Protein AF-A0A1V9YB48-F1 (afdb_monomer)

Secondary structure (DSSP, 8-state):
-HHHHHHHHHHHHHHHHHHHHHHHHHHHHHHHHHHHHHHHHHHHIIIIIHHHHHHHHHSPPSSHHHHHHHHHHHHHHHHHHHHHHHHHHHHHHHHHHHHHHHHHHHHHT-

Organism: Achlya hypogyna (NCBI:txid1202772)

Mean predicted aligned error: 7.94 Å

Structure (mmCIF, N/CA/C/O backbone):
data_AF-A0A1V9YB48-F1
#
_entry.id   AF-A0A1V9YB48-F1
#
loop_
_atom_site.group_PDB
_atom_site.id
_atom_site.type_symbol
_atom_site.label_atom_id
_atom_site.label_alt_id
_atom_site.label_comp_id
_atom_site.label_asym_id
_atom_site.label_entity_id
_atom_site.label_seq_id
_atom_site.pdbx_PDB_ins_code
_atom_site.Cartn_x
_atom_site.Cartn_y
_atom_site.Cartn_z
_atom_site.occupancy
_atom_site.B_iso_or_equiv
_atom_site.auth_seq_id
_atom_site.auth_comp_id
_atom_site.auth_asym_id
_atom_site.auth_atom_id
_atom_site.pdbx_PDB_model_num
ATOM 1 N N . MET A 1 1 ? -30.622 -13.446 46.956 1.00 51.25 1 MET A N 1
ATOM 2 C CA . MET A 1 1 ? -30.632 -13.777 45.509 1.00 51.25 1 MET A CA 1
ATOM 3 C C . MET A 1 1 ? -30.145 -12.628 44.623 1.00 51.25 1 MET A C 1
ATOM 5 O O . MET A 1 1 ? -29.277 -12.875 43.801 1.00 51.25 1 MET A O 1
ATOM 9 N N . TRP A 1 2 ? -30.598 -11.384 44.819 1.00 53.09 2 TRP A N 1
ATOM 10 C CA . TRP A 1 2 ? -30.217 -10.220 43.992 1.00 53.09 2 TRP A CA 1
ATOM 11 C C . TRP A 1 2 ? -28.719 -9.845 44.003 1.00 53.09 2 TRP A C 1
ATOM 13 O O . TRP A 1 2 ? -28.179 -9.470 42.969 1.00 53.09 2 TRP A O 1
ATOM 23 N N . HIS A 1 3 ? -28.019 -10.032 45.128 1.00 55.16 3 HIS A N 1
ATOM 24 C CA . HIS A 1 3 ? -26.576 -9.753 45.250 1.00 55.16 3 HIS A CA 1
ATOM 25 C C . HIS A 1 3 ? -25.710 -10.603 44.294 1.00 55.16 3 HIS A C 1
ATOM 27 O O . HIS A 1 3 ? -24.776 -10.095 43.679 1.00 55.16 3 HIS A O 1
ATOM 33 N N . ASN A 1 4 ? -26.083 -11.874 44.087 1.00 68.69 4 ASN A N 1
ATOM 34 C CA . ASN A 1 4 ? -25.409 -12.770 43.137 1.00 68.69 4 ASN A CA 1
ATOM 35 C C . ASN A 1 4 ? -25.681 -12.391 41.675 1.00 68.69 4 ASN A C 1
ATOM 37 O O . ASN A 1 4 ? -24.845 -12.643 40.813 1.00 68.69 4 ASN A O 1
ATOM 41 N N . VAL A 1 5 ? -26.841 -11.799 41.375 1.00 66.50 5 VAL A N 1
ATOM 42 C CA . VAL A 1 5 ? -27.174 -11.347 40.014 1.00 66.50 5 VAL A CA 1
ATOM 43 C C . VAL A 1 5 ? -26.373 -10.092 39.663 1.00 66.50 5 VAL A C 1
ATOM 45 O O . VAL A 1 5 ? -25.789 -10.033 38.586 1.00 66.50 5 VAL A O 1
ATOM 48 N N . ALA A 1 6 ? -26.257 -9.140 40.594 1.00 65.06 6 ALA A N 1
ATOM 49 C CA . ALA A 1 6 ? -25.463 -7.924 40.408 1.00 65.06 6 ALA A CA 1
ATOM 50 C C . ALA A 1 6 ? -23.962 -8.217 40.230 1.00 65.06 6 ALA A C 1
ATOM 52 O O . ALA A 1 6 ? -23.338 -7.679 39.319 1.00 65.06 6 ALA A O 1
ATOM 53 N N . GLN A 1 7 ? -23.387 -9.124 41.031 1.00 68.44 7 GLN A N 1
ATOM 54 C CA . GLN A 1 7 ? -21.986 -9.540 40.868 1.00 68.44 7 GLN A CA 1
ATOM 55 C C . GLN A 1 7 ? -21.733 -10.252 39.533 1.00 68.44 7 GLN A C 1
ATOM 57 O O . GLN A 1 7 ? -20.713 -10.009 38.892 1.00 68.44 7 GLN A O 1
ATOM 62 N N . ARG A 1 8 ? -22.667 -11.097 39.078 1.00 65.75 8 ARG A N 1
ATOM 63 C CA . ARG A 1 8 ? -22.564 -11.768 37.771 1.00 65.75 8 ARG A CA 1
ATOM 64 C C . ARG A 1 8 ? -22.685 -10.787 36.607 1.00 65.75 8 ARG A C 1
ATOM 66 O O . ARG A 1 8 ? -21.937 -10.916 35.645 1.00 65.75 8 ARG A O 1
ATOM 73 N N . ALA A 1 9 ? -23.573 -9.799 36.709 1.00 67.44 9 ALA A N 1
ATOM 74 C CA . ALA A 1 9 ? -23.694 -8.735 35.717 1.00 67.44 9 ALA A CA 1
ATOM 75 C C . ALA A 1 9 ? -22.420 -7.876 35.654 1.00 67.44 9 ALA A C 1
ATOM 77 O O . ALA A 1 9 ? -21.893 -7.649 34.571 1.00 67.44 9 ALA A O 1
ATOM 78 N N . ALA A 1 10 ? -21.868 -7.480 36.805 1.00 64.88 10 ALA A N 1
ATOM 79 C CA . ALA A 1 10 ? -20.616 -6.727 36.871 1.00 64.88 10 ALA A CA 1
ATOM 80 C C . ALA A 1 10 ? -19.432 -7.513 36.282 1.00 64.88 10 ALA A C 1
ATOM 82 O O . ALA A 1 10 ? -18.655 -6.966 35.504 1.00 64.88 10 ALA A O 1
ATOM 83 N N . ALA A 1 11 ? -19.322 -8.809 36.593 1.00 67.44 11 ALA A N 1
ATOM 84 C CA . 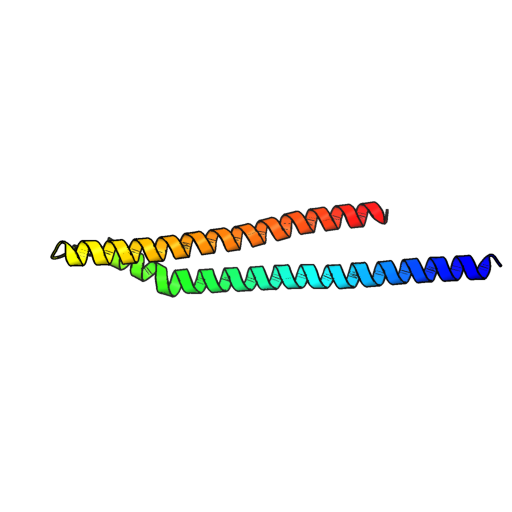ALA A 1 11 ? -18.291 -9.674 36.025 1.00 67.44 11 ALA A CA 1
ATOM 85 C C . ALA A 1 11 ? -18.437 -9.833 34.501 1.00 67.44 11 ALA A C 1
ATOM 87 O O . ALA A 1 11 ? -17.438 -9.784 33.787 1.00 67.44 11 ALA A O 1
ATOM 88 N N . ALA A 1 12 ? -19.666 -9.973 33.991 1.00 66.12 12 ALA A N 1
ATOM 89 C CA . ALA A 1 12 ? -19.928 -10.036 32.554 1.00 66.12 12 ALA A CA 1
ATOM 90 C C . ALA A 1 12 ? -19.541 -8.728 31.843 1.00 66.12 12 ALA A C 1
ATOM 92 O O . ALA A 1 12 ? -18.901 -8.771 30.796 1.00 66.12 12 ALA A O 1
ATOM 93 N N . VAL A 1 13 ? -19.857 -7.570 32.432 1.00 69.69 13 VAL A N 1
ATOM 94 C CA . VAL A 1 13 ? -19.450 -6.256 31.905 1.00 69.69 13 VAL A CA 1
ATOM 95 C C . VAL A 1 13 ? -17.931 -6.090 31.927 1.00 69.69 13 VAL A C 1
ATOM 97 O O . VAL A 1 13 ? -17.357 -5.644 30.936 1.00 69.69 13 VAL A O 1
ATOM 100 N N . ALA A 1 14 ? -17.262 -6.509 33.003 1.00 65.31 14 ALA A N 1
ATOM 101 C CA . ALA A 1 14 ? -15.804 -6.474 33.093 1.00 65.31 14 ALA A CA 1
ATOM 102 C C . ALA A 1 14 ? -15.134 -7.368 32.031 1.00 65.31 14 ALA A C 1
ATOM 104 O O . ALA A 1 14 ? -14.173 -6.948 31.388 1.00 65.31 14 ALA A O 1
ATOM 105 N N . LEU A 1 15 ? -15.671 -8.571 31.799 1.00 62.72 15 LEU A N 1
ATOM 106 C CA . LEU A 1 15 ? -15.217 -9.475 30.737 1.00 62.72 15 LEU A CA 1
ATOM 107 C C . LEU A 1 15 ? -15.419 -8.865 29.347 1.00 62.72 15 LEU A C 1
ATOM 109 O O . LEU A 1 15 ? -14.492 -8.883 28.539 1.00 62.72 15 LEU A O 1
ATOM 113 N N . MET A 1 16 ? -16.584 -8.266 29.083 1.00 67.75 16 MET A N 1
ATOM 114 C CA . MET A 1 16 ? -16.831 -7.551 27.827 1.00 67.75 16 MET A CA 1
ATOM 115 C C . MET A 1 16 ? -15.825 -6.411 27.637 1.00 67.75 16 MET A C 1
ATOM 117 O O . MET A 1 16 ? -15.175 -6.350 26.597 1.00 67.75 16 MET A O 1
ATOM 121 N N . GLY A 1 17 ? -15.597 -5.582 28.659 1.00 67.12 17 GLY A N 1
ATOM 122 C CA . GLY A 1 17 ? -14.601 -4.509 28.608 1.00 67.12 17 GLY A CA 1
ATOM 123 C C . GLY A 1 17 ? -13.184 -5.012 28.312 1.00 67.12 17 GLY A C 1
ATOM 124 O O . GLY A 1 17 ? -12.497 -4.452 27.456 1.00 67.12 17 GLY A O 1
ATOM 125 N N . ALA A 1 18 ? -12.758 -6.104 28.953 1.00 66.00 18 ALA A N 1
ATOM 126 C CA . ALA A 1 18 ? -11.447 -6.710 28.715 1.00 66.00 18 ALA A CA 1
ATOM 127 C C . ALA A 1 18 ? -11.301 -7.244 27.279 1.00 66.00 18 ALA A C 1
ATOM 129 O O . ALA A 1 18 ? -10.288 -6.993 26.627 1.00 66.00 18 ALA A O 1
ATOM 130 N N . THR A 1 19 ? -12.324 -7.929 26.755 1.00 73.19 19 THR A N 1
ATOM 131 C CA . THR A 1 19 ? -12.314 -8.442 25.373 1.00 73.19 19 THR A CA 1
ATOM 132 C C . THR A 1 19 ? -12.325 -7.328 24.329 1.00 73.19 19 THR A C 1
ATOM 134 O O . THR A 1 19 ? -11.566 -7.398 23.362 1.00 73.19 19 THR A O 1
ATOM 137 N N . VAL A 1 20 ? -13.110 -6.266 24.543 1.00 74.69 20 VAL A N 1
ATOM 138 C CA . VAL A 1 20 ? -13.134 -5.086 23.666 1.00 74.69 20 VAL A CA 1
ATOM 139 C C . VAL A 1 20 ? -11.768 -4.408 23.667 1.00 74.69 20 VAL A C 1
ATOM 141 O O . VAL A 1 20 ? -11.240 -4.121 22.599 1.00 74.69 20 VAL A O 1
ATOM 144 N N . SER A 1 21 ? -11.150 -4.240 24.839 1.00 72.19 21 SER A N 1
ATOM 145 C CA . SER A 1 21 ? -9.823 -3.623 24.973 1.00 72.19 21 SER A CA 1
ATOM 146 C C . SER A 1 21 ? -8.722 -4.452 24.298 1.00 72.19 21 SER A C 1
ATOM 148 O O . SER A 1 21 ? -7.879 -3.904 23.591 1.00 72.19 21 SER A O 1
ATOM 150 N N . GLY A 1 22 ? -8.738 -5.780 24.461 1.00 77.00 22 GLY A N 1
ATOM 151 C CA . GLY A 1 22 ? -7.777 -6.670 23.799 1.00 77.00 22 GLY A CA 1
ATOM 152 C C . GLY A 1 22 ? -7.938 -6.689 22.276 1.00 77.00 22 GLY A C 1
ATOM 153 O O . GLY A 1 22 ? -6.951 -6.629 21.541 1.00 77.00 22 GLY A O 1
ATOM 154 N N . THR A 1 23 ? -9.183 -6.698 21.794 1.00 82.25 23 THR A N 1
ATOM 155 C CA . THR A 1 23 ? -9.485 -6.602 20.356 1.00 82.25 23 THR A CA 1
ATOM 156 C C . THR A 1 23 ? -9.027 -5.253 19.807 1.00 82.25 23 THR A C 1
ATOM 158 O O . THR A 1 23 ? -8.393 -5.204 18.759 1.00 82.25 23 THR A O 1
ATOM 161 N N . TYR A 1 24 ? -9.273 -4.169 20.545 1.00 84.88 24 TYR A N 1
ATOM 162 C CA . TYR A 1 24 ? -8.874 -2.814 20.175 1.00 84.88 24 TYR A CA 1
ATOM 163 C C . TYR A 1 24 ? -7.365 -2.702 19.949 1.00 84.88 24 TYR A C 1
ATOM 165 O O . TYR A 1 24 ? -6.937 -2.276 18.880 1.00 84.88 24 TYR A O 1
ATOM 173 N N . LEU A 1 25 ? -6.558 -3.162 20.911 1.00 84.00 25 LEU A N 1
ATOM 174 C CA . LEU A 1 25 ? -5.097 -3.167 20.787 1.00 84.00 25 LEU A CA 1
ATOM 175 C C . LEU A 1 25 ? -4.615 -4.028 19.615 1.00 84.00 25 LEU A C 1
ATOM 177 O O . LEU A 1 25 ? -3.662 -3.665 18.933 1.00 84.00 25 LEU A O 1
ATOM 181 N N . THR A 1 26 ? -5.280 -5.157 19.365 1.00 85.00 26 THR A N 1
ATOM 182 C CA . THR A 1 26 ? -4.923 -6.050 18.255 1.00 85.00 26 THR A CA 1
ATOM 183 C C . THR A 1 26 ? -5.177 -5.389 16.900 1.00 85.00 26 THR A C 1
ATOM 185 O O . THR A 1 26 ? -4.350 -5.509 15.999 1.00 85.00 26 THR A O 1
ATOM 188 N N . VAL A 1 27 ? -6.293 -4.667 16.751 1.00 86.00 27 VAL A N 1
ATOM 189 C CA . VAL A 1 27 ? -6.623 -3.949 15.511 1.00 86.00 27 VAL A CA 1
ATOM 190 C C . VAL A 1 27 ? -5.671 -2.774 15.285 1.00 86.00 27 VAL A C 1
ATOM 192 O O . VAL A 1 27 ? -5.160 -2.623 14.179 1.00 86.00 27 VAL A O 1
ATOM 195 N N . GLU A 1 28 ? -5.373 -1.988 16.324 1.00 89.06 28 GLU A N 1
ATOM 196 C CA . GLU A 1 28 ? -4.376 -0.906 16.261 1.00 89.06 28 GLU A CA 1
ATOM 197 C C . GLU A 1 28 ? -3.004 -1.435 15.818 1.00 89.06 28 GLU A C 1
ATOM 199 O O . GLU A 1 28 ? -2.383 -0.886 14.908 1.00 89.06 28 GLU A O 1
ATOM 204 N N . LEU A 1 29 ? -2.557 -2.547 16.412 1.00 88.94 29 LEU A N 1
ATOM 205 C CA . LEU A 1 29 ? -1.295 -3.190 16.062 1.00 88.94 29 LEU A CA 1
ATOM 206 C C . LEU A 1 29 ? -1.298 -3.678 14.605 1.00 88.94 29 LEU A C 1
ATOM 208 O O . LEU A 1 29 ? -0.336 -3.445 13.880 1.00 88.94 29 LEU A O 1
ATOM 212 N N . ALA A 1 30 ? -2.383 -4.311 14.152 1.00 88.50 30 ALA A N 1
ATOM 213 C CA . ALA A 1 30 ? -2.509 -4.777 12.772 1.00 88.50 30 ALA A CA 1
ATOM 214 C C . ALA A 1 30 ? -2.456 -3.624 11.755 1.00 88.50 30 ALA A C 1
ATOM 216 O O . ALA A 1 30 ? -1.783 -3.745 10.734 1.00 88.50 30 ALA A O 1
ATOM 217 N N . ILE A 1 31 ? -3.120 -2.501 12.050 1.00 89.38 31 ILE A N 1
ATOM 218 C CA . ILE A 1 31 ? -3.063 -1.287 11.224 1.00 89.38 31 ILE A CA 1
ATOM 219 C C . ILE A 1 31 ? -1.634 -0.734 11.190 1.00 89.38 31 ILE A C 1
ATOM 221 O O . ILE A 1 31 ? -1.123 -0.465 10.108 1.00 89.38 31 ILE A O 1
ATOM 225 N N . SER A 1 32 ? -0.964 -0.635 12.342 1.00 90.31 32 SER A N 1
ATOM 226 C CA . SER A 1 32 ? 0.427 -0.168 12.418 1.00 90.31 32 SER A CA 1
ATOM 227 C C . SER A 1 32 ? 1.376 -1.045 11.599 1.00 90.31 32 SER A C 1
ATOM 229 O O . SER A 1 32 ? 2.203 -0.530 10.856 1.00 90.31 32 SER A O 1
ATOM 231 N N . HIS A 1 33 ? 1.243 -2.370 11.682 1.00 90.75 33 HIS A N 1
ATOM 232 C CA . HIS A 1 33 ? 2.064 -3.278 10.881 1.00 90.75 33 HIS A CA 1
ATOM 233 C C . HIS A 1 33 ? 1.795 -3.147 9.380 1.00 90.75 33 HIS A C 1
ATOM 235 O O . HIS A 1 33 ? 2.730 -3.238 8.587 1.00 90.75 33 HIS A O 1
ATOM 241 N N . ALA A 1 34 ? 0.536 -2.948 8.983 1.00 9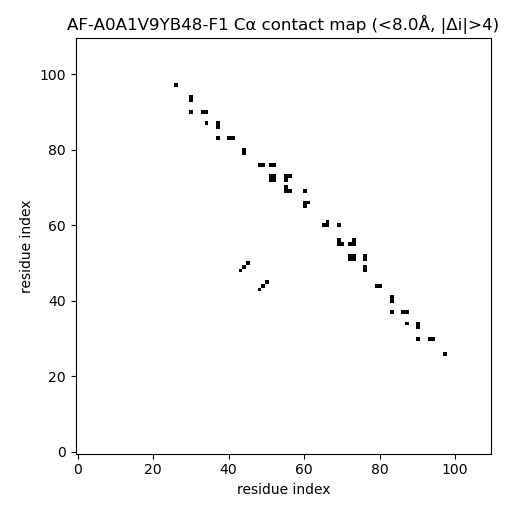0.19 34 ALA A N 1
ATOM 242 C CA . ALA A 1 34 ? 0.186 -2.721 7.585 1.00 90.19 34 ALA A CA 1
ATOM 243 C C . ALA A 1 34 ? 0.754 -1.386 7.070 1.00 90.19 34 ALA A C 1
ATOM 245 O O . ALA A 1 34 ? 1.256 -1.331 5.949 1.00 90.19 34 ALA A O 1
ATOM 246 N N . GLU A 1 35 ? 0.740 -0.337 7.900 1.00 92.38 35 GLU A N 1
ATOM 247 C CA . GLU A 1 35 ? 1.386 0.953 7.616 1.00 92.38 35 GLU A CA 1
ATOM 248 C C . GLU A 1 35 ? 2.893 0.796 7.396 1.00 92.38 35 GLU A C 1
ATOM 250 O O . GLU A 1 35 ? 3.414 1.235 6.369 1.00 92.38 35 GLU A O 1
ATOM 255 N N . ASP A 1 36 ? 3.583 0.131 8.324 1.00 94.25 36 ASP A N 1
ATOM 256 C CA . ASP A 1 36 ? 5.028 -0.080 8.242 1.00 94.25 36 ASP A CA 1
ATOM 257 C C . ASP A 1 36 ? 5.409 -0.909 7.009 1.00 94.25 36 ASP A C 1
ATOM 259 O O . ASP A 1 36 ? 6.363 -0.579 6.301 1.00 94.25 36 ASP A O 1
ATOM 263 N N . ALA A 1 37 ? 4.645 -1.964 6.711 1.00 91.06 37 ALA A N 1
ATOM 264 C CA . ALA A 1 37 ? 4.862 -2.792 5.529 1.00 91.06 37 ALA A CA 1
ATOM 265 C C . ALA A 1 37 ? 4.689 -1.989 4.230 1.00 91.06 37 ALA A C 1
ATOM 267 O O . ALA A 1 37 ? 5.569 -2.023 3.371 1.00 91.06 37 ALA A O 1
ATOM 268 N N . ALA A 1 38 ? 3.611 -1.206 4.108 1.00 91.00 38 ALA A N 1
ATOM 269 C CA . ALA A 1 38 ? 3.378 -0.364 2.936 1.00 91.00 38 ALA A CA 1
ATOM 270 C C . ALA A 1 38 ? 4.480 0.698 2.759 1.00 91.00 38 ALA A C 1
ATOM 272 O O . ALA A 1 38 ? 4.927 0.960 1.639 1.00 91.00 38 ALA A O 1
ATOM 273 N N . ALA A 1 39 ? 4.973 1.277 3.859 1.00 92.12 39 ALA A N 1
ATOM 274 C CA . ALA A 1 39 ? 6.075 2.234 3.829 1.00 92.12 39 ALA A CA 1
ATOM 275 C C . ALA A 1 39 ? 7.393 1.592 3.359 1.00 92.12 39 ALA A C 1
ATOM 277 O O . ALA A 1 39 ? 8.098 2.172 2.526 1.00 92.12 39 ALA A O 1
ATOM 278 N N . LEU A 1 40 ? 7.711 0.388 3.846 1.00 92.44 40 LEU A N 1
ATOM 279 C CA . LEU A 1 40 ? 8.883 -0.376 3.411 1.00 92.44 40 LEU A CA 1
ATOM 280 C C . LEU A 1 40 ? 8.793 -0.755 1.932 1.00 92.44 40 LEU A C 1
ATOM 282 O O . LEU A 1 40 ? 9.767 -0.574 1.199 1.00 92.44 40 LEU A O 1
ATOM 286 N N . ASP A 1 41 ? 7.626 -1.204 1.472 1.00 90.25 41 ASP A N 1
ATOM 287 C CA . ASP A 1 41 ? 7.390 -1.510 0.061 1.00 90.25 41 ASP A CA 1
ATOM 288 C C . ASP A 1 41 ? 7.556 -0.257 -0.808 1.00 90.25 41 ASP A C 1
ATOM 290 O O . ASP A 1 41 ? 8.166 -0.320 -1.880 1.00 90.25 41 ASP A O 1
ATOM 294 N N . ARG A 1 42 ? 7.105 0.916 -0.335 1.00 93.56 42 ARG A N 1
ATOM 295 C CA . ARG A 1 42 ? 7.288 2.189 -1.058 1.00 93.56 42 ARG A CA 1
ATOM 296 C C . ARG A 1 42 ? 8.740 2.586 -1.128 1.00 93.56 42 ARG A C 1
ATOM 298 O O . ARG A 1 42 ? 9.203 3.004 -2.193 1.00 93.56 42 ARG A O 1
ATOM 305 N N . GLN A 1 43 ? 9.468 2.436 -0.033 1.00 95.25 43 GLN A N 1
ATOM 306 C CA . GLN A 1 43 ? 10.897 2.679 -0.030 1.00 95.25 43 GLN A CA 1
ATOM 307 C C . GLN A 1 43 ? 11.607 1.733 -1.008 1.00 95.25 43 GLN A C 1
ATOM 309 O O . GLN A 1 43 ? 12.364 2.197 -1.859 1.00 95.25 43 GLN A O 1
ATOM 314 N N . ALA A 1 44 ? 11.311 0.433 -0.962 1.00 90.69 44 ALA A N 1
ATOM 315 C CA . ALA A 1 44 ? 11.907 -0.563 -1.846 1.00 90.69 44 ALA A CA 1
ATOM 316 C C . ALA A 1 44 ? 11.599 -0.288 -3.326 1.00 90.69 44 ALA A C 1
ATOM 318 O O . ALA A 1 44 ? 12.502 -0.353 -4.163 1.00 90.69 44 ALA A O 1
ATOM 319 N N . TRP A 1 45 ? 10.356 0.069 -3.656 1.00 93.56 45 TRP A N 1
ATOM 320 C CA . TRP A 1 45 ? 9.966 0.446 -5.013 1.00 93.56 45 TRP A CA 1
ATOM 321 C C . TRP A 1 45 ? 10.697 1.710 -5.480 1.00 93.56 45 TRP A C 1
ATOM 323 O O . TRP A 1 45 ? 11.276 1.720 -6.566 1.00 93.56 45 TRP A O 1
ATOM 333 N N . THR A 1 46 ? 10.744 2.747 -4.641 1.00 94.38 46 THR A N 1
ATOM 334 C CA . THR A 1 46 ? 11.386 4.032 -4.964 1.00 94.38 46 THR A CA 1
ATOM 335 C C . THR A 1 46 ? 12.892 3.874 -5.165 1.00 94.38 46 THR A C 1
ATOM 337 O O . THR A 1 46 ? 13.459 4.473 -6.074 1.00 94.38 46 THR A O 1
ATOM 340 N N . THR A 1 47 ? 13.552 3.066 -4.333 1.00 94.69 47 THR A N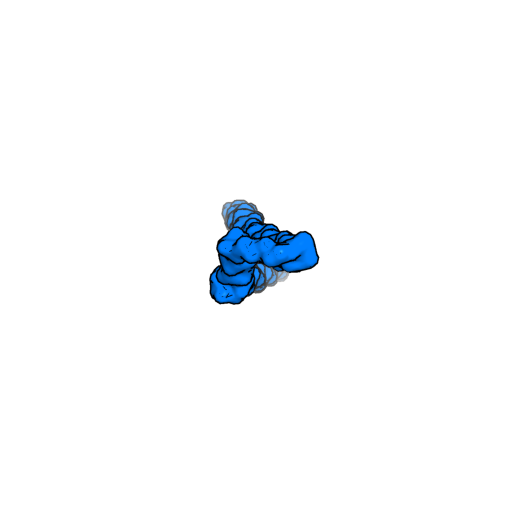 1
ATO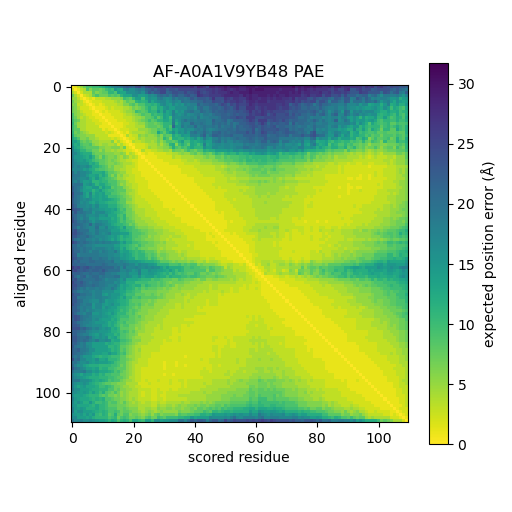M 341 C CA . THR A 1 47 ? 15.004 2.866 -4.398 1.00 94.69 47 THR A CA 1
ATOM 342 C C . THR A 1 47 ? 15.415 1.913 -5.519 1.00 94.69 47 THR A C 1
ATOM 344 O O . THR A 1 47 ? 16.449 2.142 -6.137 1.00 94.69 47 THR A O 1
ATOM 347 N N . ASN A 1 48 ? 14.627 0.870 -5.803 1.00 93.31 48 ASN A N 1
ATOM 348 C CA . ASN A 1 48 ? 15.063 -0.210 -6.696 1.00 93.31 48 ASN A CA 1
ATOM 349 C C . ASN A 1 48 ? 14.318 -0.254 -8.034 1.00 93.31 48 ASN A C 1
ATOM 351 O O . ASN A 1 48 ? 14.936 -0.507 -9.061 1.00 93.31 48 ASN A O 1
ATOM 355 N N . MET A 1 49 ? 13.000 -0.039 -8.050 1.00 91.94 49 MET A N 1
ATOM 356 C CA . MET A 1 49 ? 12.174 -0.261 -9.247 1.00 91.94 49 MET A CA 1
ATOM 357 C C . MET A 1 49 ? 11.965 1.014 -10.065 1.00 91.94 49 MET A C 1
ATOM 359 O O . MET A 1 49 ? 12.048 0.979 -11.293 1.00 91.94 49 MET A O 1
ATOM 363 N N . LEU A 1 50 ? 11.741 2.149 -9.401 1.00 92.56 50 LEU A N 1
ATOM 364 C CA . LEU A 1 50 ? 11.561 3.436 -10.068 1.00 92.56 50 LEU A CA 1
ATOM 365 C C . LEU 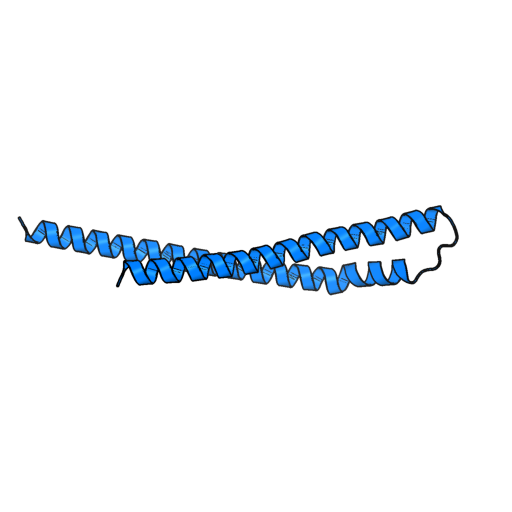A 1 50 ? 12.767 3.824 -10.950 1.00 92.56 50 LEU A C 1
ATOM 367 O O . LEU A 1 50 ? 12.537 4.217 -12.096 1.00 92.56 50 LEU A O 1
ATOM 371 N N . PRO A 1 51 ? 14.035 3.658 -10.517 1.00 94.94 51 PRO A N 1
ATOM 372 C CA . PRO A 1 51 ? 15.181 3.948 -11.377 1.00 94.94 51 PRO A CA 1
ATOM 373 C C . PRO A 1 51 ? 15.209 3.090 -12.645 1.00 94.94 51 PRO A C 1
ATOM 375 O O . PRO A 1 51 ? 15.511 3.614 -13.712 1.00 94.94 51 PRO A O 1
ATOM 378 N N . LEU A 1 52 ? 14.820 1.811 -12.560 1.00 91.62 52 LEU A N 1
ATOM 379 C CA . LEU A 1 52 ? 14.766 0.911 -13.720 1.00 91.62 52 LEU A CA 1
ATOM 380 C C . LEU A 1 52 ? 13.741 1.382 -14.755 1.00 91.62 52 LEU A C 1
ATOM 382 O O . LEU A 1 52 ? 14.008 1.341 -15.953 1.00 91.62 52 LEU A O 1
ATOM 386 N N . LYS A 1 53 ? 12.579 1.864 -14.302 1.00 91.81 53 LYS A N 1
ATOM 387 C CA . LYS A 1 53 ? 11.559 2.451 -15.182 1.00 91.81 53 LYS A CA 1
ATOM 388 C C . LYS A 1 53 ? 12.072 3.723 -15.855 1.00 91.81 53 LYS A C 1
ATOM 390 O O . LYS A 1 53 ? 11.900 3.870 -17.061 1.00 91.81 53 LYS A O 1
ATOM 395 N N . LEU A 1 54 ? 12.733 4.606 -15.105 1.00 93.38 54 LEU A N 1
ATOM 396 C CA . LEU A 1 54 ? 13.309 5.839 -15.652 1.00 93.38 54 LEU A CA 1
ATOM 397 C C . LEU A 1 54 ? 14.421 5.550 -16.668 1.00 93.38 54 LEU A C 1
ATOM 399 O O . LEU A 1 54 ? 14.440 6.151 -17.741 1.00 93.38 54 LEU A O 1
ATOM 403 N N . GLU A 1 55 ? 15.310 4.602 -16.369 1.00 91.75 55 GLU A N 1
ATOM 404 C CA . GLU A 1 55 ? 16.361 4.173 -17.293 1.00 91.75 55 GLU A CA 1
ATOM 405 C C . GLU A 1 55 ? 15.761 3.552 -18.560 1.00 91.75 55 GLU A C 1
ATOM 407 O O . GLU A 1 55 ? 16.152 3.914 -19.671 1.00 91.75 55 GLU A O 1
ATOM 412 N N . ALA A 1 56 ? 14.763 2.676 -18.413 1.00 90.31 56 ALA A N 1
ATOM 413 C CA . ALA A 1 56 ? 14.112 2.032 -19.547 1.00 90.31 56 ALA A CA 1
ATOM 414 C C . ALA A 1 56 ? 13.371 3.026 -20.454 1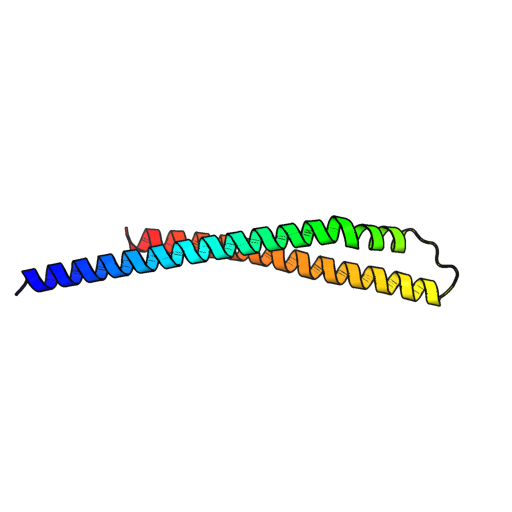.00 90.31 56 ALA A C 1
ATOM 416 O O . ALA A 1 56 ? 13.384 2.866 -21.672 1.00 90.31 56 ALA A O 1
ATOM 417 N N . GLN A 1 57 ? 12.761 4.067 -19.880 1.00 90.56 57 GLN A N 1
ATOM 418 C CA . GLN A 1 57 ? 12.097 5.138 -20.632 1.00 90.56 57 GLN A CA 1
ATOM 419 C C . GLN A 1 57 ? 13.085 6.115 -21.284 1.00 90.56 57 GLN A C 1
ATOM 421 O O . GLN A 1 57 ? 12.789 6.668 -22.342 1.00 90.56 57 GLN A O 1
ATOM 426 N N . GLY A 1 58 ? 14.247 6.344 -20.666 1.00 89.81 58 GLY A N 1
ATOM 427 C CA . GLY A 1 58 ? 15.278 7.252 -21.176 1.00 89.81 58 GLY A CA 1
ATOM 428 C C . GLY A 1 58 ? 16.171 6.651 -22.265 1.00 89.81 58 GLY A C 1
ATOM 429 O O . GLY A 1 58 ? 16.899 7.383 -22.939 1.00 89.81 58 GLY A O 1
ATOM 430 N N . ARG A 1 59 ? 16.140 5.329 -22.449 1.00 90.19 59 ARG A N 1
ATOM 431 C CA . ARG A 1 59 ? 16.998 4.615 -23.397 1.00 90.19 59 ARG A CA 1
ATOM 432 C C . ARG A 1 59 ? 16.385 4.591 -24.796 1.00 90.19 59 ARG A C 1
ATOM 434 O O . ARG A 1 59 ? 15.221 4.246 -24.976 1.00 90.19 59 ARG A O 1
ATOM 441 N N . SER A 1 60 ? 17.189 4.926 -25.806 1.00 89.38 60 SER A N 1
ATOM 442 C CA . SER A 1 60 ? 16.789 4.760 -27.205 1.00 89.38 60 SER A CA 1
ATOM 443 C C . SER A 1 60 ? 17.044 3.308 -27.628 1.00 89.38 60 SER A C 1
ATOM 445 O O . SER A 1 60 ? 18.194 2.872 -27.547 1.00 89.38 60 SER A O 1
ATOM 447 N N . PRO A 1 61 ? 16.012 2.539 -28.019 1.00 89.75 61 PRO A N 1
ATOM 448 C CA . PRO A 1 61 ? 16.182 1.135 -28.377 1.00 89.75 61 PRO A CA 1
ATOM 449 C C . PRO A 1 61 ? 16.947 0.995 -29.699 1.00 89.75 61 PRO A C 1
ATOM 451 O O . PRO A 1 61 ? 16.629 1.682 -30.671 1.00 89.75 61 PRO A O 1
ATOM 454 N N . ALA A 1 62 ? 17.925 0.088 -29.746 1.00 89.62 62 ALA A N 1
ATOM 455 C CA . ALA A 1 62 ? 18.713 -0.197 -30.944 1.00 89.62 62 ALA A CA 1
ATOM 456 C C . ALA A 1 62 ? 17.941 -1.039 -31.975 1.00 89.62 62 ALA A C 1
ATOM 458 O O . ALA A 1 62 ? 18.179 -0.915 -33.177 1.00 89.62 62 ALA A O 1
ATOM 459 N N . ASP A 1 63 ? 17.003 -1.870 -31.515 1.00 94.19 63 ASP A N 1
ATOM 460 C CA . ASP A 1 63 ? 16.147 -2.717 -32.345 1.00 94.19 63 ASP A CA 1
ATOM 461 C C . ASP A 1 63 ? 14.755 -2.942 -31.712 1.00 94.19 63 ASP A C 1
ATOM 463 O O . ASP A 1 63 ? 14.440 -2.458 -30.618 1.00 94.19 63 ASP A O 1
ATOM 467 N N . GLU A 1 64 ? 13.880 -3.650 -32.432 1.00 92.56 64 GLU A N 1
ATOM 468 C CA . GLU A 1 64 ? 12.511 -3.935 -31.979 1.00 92.56 64 GLU A CA 1
ATOM 469 C C . GLU A 1 64 ? 12.476 -4.901 -30.780 1.00 92.56 64 GLU A C 1
ATOM 471 O O . GLU A 1 64 ? 11.571 -4.825 -29.948 1.00 92.56 64 GLU A O 1
ATOM 476 N N . GLU A 1 65 ? 13.473 -5.779 -30.644 1.00 94.00 65 GLU A N 1
ATOM 477 C CA . GLU A 1 65 ? 13.570 -6.722 -29.527 1.00 94.00 65 GLU A CA 1
ATOM 478 C C . GLU A 1 65 ? 13.938 -5.994 -28.224 1.00 94.00 65 GLU A C 1
ATOM 480 O O . GLU A 1 65 ? 13.329 -6.221 -27.176 1.00 94.00 65 GLU A O 1
ATOM 485 N N . GLU A 1 66 ? 14.899 -5.071 -28.274 1.00 90.88 66 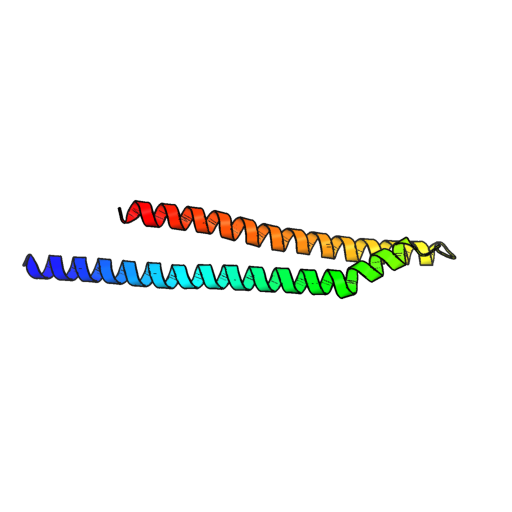GLU A N 1
ATOM 486 C CA . GLU A 1 66 ? 15.240 -4.172 -27.176 1.00 90.88 66 GLU A CA 1
ATOM 487 C C . GLU A 1 66 ? 14.053 -3.276 -26.824 1.00 90.88 66 GLU A C 1
ATOM 489 O O . GLU A 1 66 ? 13.724 -3.167 -25.644 1.00 90.88 66 GLU A O 1
ATOM 494 N N . ARG A 1 67 ? 13.330 -2.725 -27.811 1.00 93.06 67 ARG A N 1
ATOM 495 C CA . ARG A 1 67 ? 12.102 -1.959 -27.541 1.00 93.06 67 ARG A CA 1
ATOM 496 C C . ARG A 1 67 ? 11.070 -2.788 -26.772 1.00 93.06 67 ARG A C 1
ATOM 498 O O . ARG A 1 67 ? 10.533 -2.308 -25.774 1.00 93.06 67 ARG A O 1
ATOM 505 N N . ALA A 1 68 ? 10.809 -4.023 -27.203 1.00 94.12 68 ALA A N 1
ATOM 506 C CA . ALA A 1 68 ? 9.864 -4.912 -26.531 1.00 94.12 68 ALA A CA 1
ATOM 507 C C . ALA A 1 68 ? 10.310 -5.254 -25.098 1.00 94.12 68 ALA A C 1
ATOM 509 O O . ALA A 1 68 ? 9.491 -5.251 -24.178 1.00 94.12 68 ALA A O 1
ATOM 510 N N . ARG A 1 69 ? 11.613 -5.488 -24.882 1.00 93.31 69 ARG A N 1
ATOM 511 C CA . ARG A 1 69 ? 12.175 -5.725 -23.543 1.00 93.31 69 ARG A CA 1
ATOM 512 C C . ARG A 1 69 ? 12.034 -4.511 -22.628 1.00 93.31 69 ARG A C 1
ATOM 514 O O . ARG A 1 69 ? 11.587 -4.669 -21.495 1.00 93.31 69 ARG A O 1
ATOM 521 N N . LEU A 1 70 ? 12.371 -3.312 -23.103 1.00 93.62 70 LEU A N 1
ATOM 522 C CA . LEU A 1 70 ? 12.239 -2.078 -22.320 1.00 93.62 70 LEU A CA 1
ATOM 523 C C . LEU A 1 70 ? 10.771 -1.800 -21.966 1.00 93.62 70 LEU A C 1
ATOM 525 O O . LEU A 1 70 ? 10.467 -1.484 -20.817 1.00 93.62 70 LEU A O 1
ATOM 529 N N . ALA A 1 71 ? 9.849 -2.007 -22.911 1.00 93.56 71 ALA A N 1
ATOM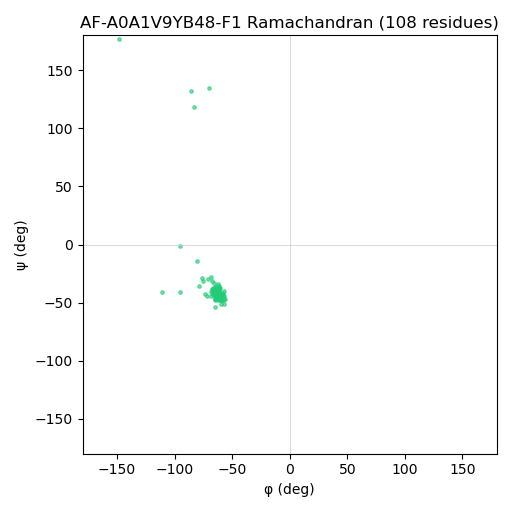 530 C CA . ALA A 1 71 ? 8.414 -1.884 -22.659 1.00 93.56 71 ALA A CA 1
ATOM 531 C C . ALA A 1 71 ? 7.917 -2.884 -21.600 1.00 93.56 71 ALA A C 1
ATOM 533 O O . ALA A 1 71 ? 7.115 -2.521 -20.739 1.00 93.56 71 ALA A O 1
ATOM 534 N N . LEU A 1 72 ? 8.423 -4.122 -21.616 1.00 95.00 72 LEU A N 1
ATOM 535 C CA . LEU A 1 72 ? 8.095 -5.127 -20.604 1.00 95.00 72 LEU A CA 1
ATOM 536 C C . LEU A 1 72 ? 8.583 -4.716 -19.208 1.00 95.00 72 LEU A C 1
ATOM 538 O O . LEU A 1 72 ? 7.839 -4.872 -18.241 1.00 95.00 72 LEU A O 1
ATOM 542 N N . VAL A 1 73 ? 9.802 -4.177 -19.096 1.00 94.00 73 VAL A N 1
ATOM 543 C CA . VAL A 1 73 ? 10.343 -3.676 -17.819 1.00 94.00 73 VAL A CA 1
ATOM 544 C C . VAL A 1 73 ? 9.458 -2.563 -17.264 1.00 94.00 73 VAL A C 1
ATOM 546 O O . VAL A 1 73 ? 9.056 -2.629 -16.104 1.00 94.00 73 VAL A O 1
ATOM 549 N N . VAL A 1 74 ? 9.089 -1.584 -18.095 1.00 94.38 74 VAL A N 1
ATOM 550 C CA . VAL A 1 74 ? 8.185 -0.496 -17.687 1.00 94.38 74 VAL A CA 1
ATOM 551 C C . VAL A 1 74 ? 6.844 -1.057 -17.207 1.00 94.38 74 VAL A C 1
ATOM 553 O O . VAL A 1 74 ? 6.415 -0.733 -16.104 1.00 94.38 74 VAL A O 1
ATOM 556 N N . ALA A 1 75 ? 6.235 -1.975 -17.963 1.00 95.25 75 ALA A N 1
ATOM 557 C CA . ALA A 1 75 ? 4.957 -2.582 -17.593 1.00 95.25 75 ALA A CA 1
ATOM 558 C C . ALA A 1 75 ? 5.019 -3.358 -16.262 1.00 95.25 75 ALA A C 1
ATOM 560 O O . ALA A 1 75 ? 4.067 -3.338 -15.481 1.00 95.25 75 ALA A O 1
ATOM 561 N N . GLN A 1 76 ? 6.133 -4.038 -15.975 1.00 94.25 76 GLN A N 1
ATOM 562 C CA . GLN A 1 76 ? 6.323 -4.734 -14.700 1.00 94.25 76 GLN A CA 1
ATOM 563 C C . GLN A 1 76 ? 6.464 -3.762 -13.525 1.00 94.25 76 GLN A C 1
ATOM 565 O O . GLN A 1 76 ? 5.884 -4.005 -12.464 1.00 94.25 76 GLN A O 1
ATOM 570 N N . VAL A 1 77 ? 7.199 -2.661 -13.708 1.00 94.62 77 VAL A N 1
ATOM 571 C CA . VAL A 1 77 ? 7.335 -1.628 -12.673 1.00 94.62 77 VAL A CA 1
ATOM 572 C C . VAL A 1 77 ? 6.002 -0.913 -12.433 1.00 94.62 77 VAL A C 1
ATOM 574 O O . VAL A 1 77 ? 5.657 -0.675 -11.277 1.00 94.62 77 VAL A O 1
ATOM 577 N N . ASP A 1 78 ? 5.217 -0.654 -13.481 1.00 94.81 78 ASP A N 1
ATOM 578 C CA . ASP A 1 78 ? 3.867 -0.078 -13.377 1.00 94.81 78 ASP A CA 1
ATOM 579 C C . ASP A 1 78 ? 2.910 -1.006 -12.619 1.00 94.81 78 ASP A C 1
ATOM 581 O O . ASP A 1 78 ? 2.140 -0.570 -11.763 1.00 94.81 78 ASP A O 1
ATOM 585 N N . ALA A 1 79 ? 2.977 -2.313 -12.882 1.00 94.25 79 ALA A N 1
ATOM 586 C CA . ALA A 1 79 ? 2.186 -3.292 -12.146 1.00 94.25 79 ALA A CA 1
ATOM 587 C C . ALA A 1 79 ? 2.580 -3.355 -10.659 1.00 94.25 79 ALA A C 1
ATOM 589 O O . ALA A 1 79 ? 1.714 -3.533 -9.800 1.00 94.25 79 ALA A O 1
ATOM 590 N N . ALA A 1 80 ? 3.870 -3.207 -10.343 1.00 92.12 80 ALA A N 1
ATOM 591 C CA . ALA A 1 80 ? 4.341 -3.115 -8.963 1.00 92.12 80 ALA A CA 1
ATOM 592 C C . ALA A 1 80 ? 3.855 -1.823 -8.281 1.00 92.12 80 ALA A C 1
ATOM 594 O O . ALA A 1 80 ? 3.367 -1.878 -7.155 1.00 92.12 80 ALA A O 1
ATOM 595 N N . GLU A 1 81 ? 3.905 -0.689 -8.985 1.00 94.56 81 GLU A N 1
ATOM 596 C CA . GLU A 1 81 ? 3.385 0.603 -8.519 1.00 94.56 81 GLU A CA 1
ATOM 597 C C . GLU A 1 81 ? 1.880 0.527 -8.210 1.00 94.56 81 GLU A C 1
ATOM 599 O O . GLU A 1 81 ? 1.435 0.971 -7.152 1.00 94.56 81 GLU A O 1
ATOM 604 N N . ALA A 1 82 ? 1.094 -0.115 -9.077 1.00 94.75 82 ALA A N 1
ATOM 605 C CA . ALA A 1 82 ? -0.342 -0.288 -8.870 1.00 94.75 82 ALA A CA 1
ATOM 606 C C . ALA A 1 82 ? -0.672 -1.121 -7.618 1.00 94.75 82 ALA A C 1
ATOM 608 O O . ALA A 1 82 ? -1.576 -0.767 -6.861 1.00 94.75 82 ALA A O 1
ATOM 609 N N . ARG A 1 83 ? 0.067 -2.214 -7.374 1.00 90.19 83 ARG A N 1
ATOM 610 C CA . ARG A 1 83 ? -0.103 -3.037 -6.159 1.00 90.19 83 ARG A CA 1
ATOM 611 C C . ARG A 1 83 ? 0.218 -2.247 -4.900 1.00 90.19 83 ARG A C 1
ATOM 613 O O . ARG A 1 83 ? -0.484 -2.372 -3.902 1.00 90.19 83 ARG A O 1
ATOM 620 N N . LEU A 1 84 ? 1.253 -1.423 -4.970 1.00 93.69 84 LEU A N 1
ATOM 621 C CA . LEU A 1 84 ? 1.666 -0.587 -3.864 1.00 93.69 84 LEU A CA 1
ATOM 622 C C . LEU A 1 84 ? 0.607 0.462 -3.512 1.00 93.69 84 LEU A C 1
ATOM 624 O O . LEU A 1 84 ? 0.239 0.605 -2.351 1.00 93.69 84 LEU A O 1
ATOM 628 N N . LEU A 1 85 ? 0.066 1.150 -4.520 1.00 93.88 85 LEU A N 1
ATOM 629 C CA . LEU A 1 85 ? -1.017 2.116 -4.324 1.00 93.88 85 LEU A CA 1
ATOM 630 C C . LEU A 1 85 ? -2.276 1.459 -3.744 1.00 93.88 85 LEU A C 1
ATOM 632 O O . LEU A 1 85 ? -2.967 2.074 -2.934 1.00 93.88 85 LEU A O 1
ATOM 636 N N . ALA A 1 86 ? -2.567 0.214 -4.132 1.00 92.50 86 ALA A N 1
ATOM 637 C CA . ALA A 1 86 ? -3.660 -0.552 -3.543 1.00 92.50 86 ALA A CA 1
ATOM 638 C C . ALA A 1 86 ? -3.411 -0.845 -2.053 1.00 92.50 86 ALA A C 1
ATOM 640 O O . ALA A 1 86 ? -4.290 -0.578 -1.241 1.00 92.50 86 ALA A O 1
ATOM 641 N N . ALA A 1 87 ? -2.209 -1.294 -1.679 1.00 86.88 87 ALA A N 1
ATOM 642 C CA . ALA A 1 87 ? -1.864 -1.564 -0.280 1.00 86.88 87 ALA A CA 1
ATOM 643 C C . ALA A 1 87 ? -1.953 -0.306 0.605 1.00 86.88 87 ALA A C 1
ATOM 645 O O . ALA A 1 87 ? -2.487 -0.345 1.711 1.00 86.88 87 ALA A O 1
ATOM 646 N N . GLU A 1 88 ? -1.490 0.842 0.109 1.00 92.56 88 GLU A N 1
ATOM 647 C CA . GLU A 1 88 ? -1.607 2.115 0.830 1.00 92.56 88 GLU A CA 1
ATOM 648 C C . GLU A 1 88 ? -3.056 2.573 0.979 1.00 92.56 88 GLU A C 1
ATOM 650 O O . GLU A 1 88 ? -3.446 3.110 2.018 1.00 92.56 88 GLU A O 1
ATOM 655 N N . LYS A 1 89 ? -3.870 2.347 -0.055 1.00 94.75 89 LYS A N 1
ATOM 656 C CA . LYS A 1 89 ? -5.303 2.604 0.012 1.00 94.75 89 LYS A CA 1
ATOM 657 C C . LYS A 1 89 ? -5.974 1.709 1.054 1.00 94.75 89 LYS A C 1
ATOM 659 O O . LYS A 1 89 ? -6.764 2.224 1.842 1.00 94.75 89 LYS A O 1
ATOM 664 N N . ASP A 1 90 ? -5.640 0.423 1.095 1.00 90.12 90 ASP A N 1
ATOM 665 C CA . ASP A 1 90 ? -6.192 -0.517 2.072 1.00 90.12 90 ASP A CA 1
ATOM 666 C C . ASP A 1 90 ? -5.880 -0.067 3.503 1.00 90.12 90 ASP A C 1
ATOM 668 O O . ASP A 1 90 ? -6.767 -0.044 4.353 1.00 90.12 90 ASP A O 1
ATOM 672 N N . VAL A 1 91 ? -4.654 0.394 3.758 1.00 92.44 91 VAL A N 1
ATOM 673 C CA . VAL A 1 91 ? -4.259 0.983 5.045 1.00 92.44 91 VAL A CA 1
ATOM 674 C C . VAL A 1 91 ? -5.121 2.200 5.405 1.00 92.44 91 VAL A C 1
ATOM 676 O O . VAL A 1 91 ? -5.613 2.308 6.531 1.00 92.44 91 VAL A O 1
ATOM 679 N N . ILE A 1 92 ? -5.345 3.119 4.462 1.00 94.62 92 ILE A N 1
ATOM 680 C CA . ILE A 1 92 ? -6.204 4.294 4.682 1.00 94.62 92 ILE A CA 1
ATOM 681 C C . ILE A 1 92 ? -7.638 3.859 5.007 1.00 94.62 92 ILE A C 1
ATOM 683 O O . ILE A 1 92 ? -8.226 4.347 5.977 1.00 94.62 92 ILE A O 1
ATOM 687 N N . ASP A 1 93 ? -8.184 2.923 4.233 1.00 92.31 93 ASP A N 1
ATOM 688 C CA . ASP A 1 93 ? -9.541 2.411 4.407 1.00 92.31 93 ASP A CA 1
ATOM 689 C C . ASP A 1 93 ? -9.682 1.677 5.759 1.00 92.31 93 ASP A C 1
ATOM 691 O O . ASP A 1 93 ? -10.673 1.873 6.470 1.00 92.31 93 ASP A O 1
ATOM 695 N N . MET A 1 94 ? -8.658 0.925 6.188 1.00 88.38 94 MET A N 1
ATOM 696 C CA . MET A 1 94 ? -8.588 0.302 7.516 1.00 88.38 94 MET A CA 1
ATOM 697 C C . MET A 1 94 ? -8.640 1.348 8.633 1.00 88.38 94 MET A C 1
ATOM 699 O O . MET A 1 94 ? -9.420 1.192 9.573 1.00 88.38 94 MET A O 1
ATOM 703 N N . LYS A 1 95 ? -7.874 2.442 8.532 1.00 92.06 95 LYS A N 1
ATOM 704 C CA . LYS A 1 95 ? -7.887 3.530 9.530 1.00 92.06 95 LYS A CA 1
ATOM 705 C C . LYS A 1 95 ? -9.243 4.226 9.612 1.00 92.06 95 LYS A C 1
ATOM 707 O O . LYS A 1 95 ? -9.685 4.570 10.709 1.00 92.06 95 LYS A O 1
ATOM 712 N N . ILE A 1 96 ? -9.897 4.452 8.471 1.00 92.00 96 ILE A N 1
ATOM 713 C CA . ILE A 1 96 ? -11.233 5.063 8.414 1.00 92.00 96 ILE A CA 1
ATOM 714 C C . ILE A 1 96 ? -12.253 4.140 9.083 1.00 92.00 96 ILE A C 1
ATOM 716 O O . ILE A 1 96 ? -12.917 4.552 10.035 1.00 92.00 96 ILE A O 1
ATOM 720 N N . SER A 1 97 ? -12.316 2.881 8.645 1.00 88.25 97 SER A N 1
ATOM 721 C CA . SER A 1 97 ? -13.209 1.859 9.204 1.00 88.25 97 SER A CA 1
ATOM 722 C C . SER A 1 97 ? -12.990 1.670 10.708 1.00 88.25 97 SER A C 1
ATOM 724 O O . SER A 1 97 ? -13.939 1.568 11.497 1.00 88.25 97 SER A O 1
ATOM 726 N N . TRP A 1 98 ? -11.728 1.700 11.141 1.00 90.94 98 TRP A N 1
ATOM 727 C CA . TRP A 1 98 ? -11.388 1.608 12.549 1.00 90.94 98 TRP A CA 1
ATOM 728 C C . TRP A 1 98 ? -11.892 2.812 13.338 1.00 90.94 98 TRP A C 1
ATOM 730 O O . TRP A 1 98 ? -12.577 2.629 14.340 1.00 90.94 98 TRP A O 1
ATOM 740 N N . ARG A 1 99 ? -11.669 4.039 12.856 1.00 90.38 99 ARG A N 1
ATOM 741 C CA . ARG A 1 99 ? -12.184 5.260 13.496 1.00 90.38 99 ARG A CA 1
ATOM 742 C C . ARG A 1 99 ? -13.709 5.250 13.633 1.00 90.38 99 ARG A C 1
ATOM 744 O O . ARG A 1 99 ? -14.231 5.622 14.683 1.00 90.38 99 ARG A O 1
ATOM 751 N N . GLU A 1 100 ? -14.429 4.802 12.608 1.00 88.50 100 GLU A N 1
ATOM 752 C CA . GLU A 1 100 ? -15.887 4.641 12.678 1.00 88.50 100 GLU A CA 1
ATOM 753 C C . GLU A 1 100 ? -16.300 3.612 13.737 1.00 88.50 100 GLU A C 1
ATOM 755 O O . GLU A 1 100 ? -17.271 3.807 14.471 1.00 88.50 100 GLU A O 1
ATOM 760 N N . THR A 1 101 ? -15.553 2.514 13.840 1.00 86.38 101 THR A N 1
ATOM 761 C CA . THR A 1 101 ? -15.782 1.482 14.855 1.00 86.38 101 THR A CA 1
ATOM 762 C C . THR A 1 101 ? -15.538 2.030 16.260 1.00 86.38 101 THR A C 1
ATOM 764 O O . THR A 1 101 ? -16.368 1.825 17.145 1.00 86.38 101 THR A O 1
ATOM 767 N N . GLN A 1 102 ? -14.461 2.794 16.462 1.00 85.56 102 GLN A N 1
ATOM 768 C CA . GLN A 1 102 ? -14.164 3.460 17.732 1.00 85.56 102 GLN A CA 1
ATOM 769 C C . GLN A 1 102 ? -15.306 4.389 18.162 1.00 85.56 102 GLN A C 1
ATOM 771 O O . GLN A 1 102 ? -15.725 4.341 19.318 1.00 85.56 102 GLN A O 1
ATOM 776 N N . GLN A 1 103 ? -15.856 5.183 17.237 1.00 85.88 103 GLN A N 1
ATOM 777 C CA . GLN A 1 103 ? -17.009 6.046 17.512 1.00 85.88 103 GLN A CA 1
ATOM 778 C C . GLN A 1 103 ? -18.240 5.236 17.934 1.00 85.88 103 GLN A C 1
ATOM 780 O O . GLN A 1 103 ? -18.857 5.551 18.948 1.00 85.88 103 GLN A O 1
ATOM 785 N N . LYS A 1 104 ? -18.567 4.152 17.218 1.00 84.19 104 LYS A N 1
ATOM 786 C CA . LYS A 1 104 ? -19.704 3.277 17.562 1.00 84.19 104 LYS A CA 1
ATOM 787 C C . LYS A 1 104 ? -19.549 2.642 18.944 1.00 84.19 104 LYS A C 1
ATOM 789 O O . LYS A 1 104 ? -20.513 2.592 19.703 1.00 84.19 104 LYS A O 1
ATOM 794 N N . VAL A 1 105 ? -18.342 2.181 19.283 1.00 80.19 105 VAL A N 1
ATOM 795 C CA . VAL A 1 105 ? -18.039 1.620 20.607 1.00 80.19 105 VAL A CA 1
ATOM 796 C C . VAL A 1 105 ? -18.190 2.687 21.691 1.00 80.19 105 VAL A C 1
ATOM 798 O O . VAL A 1 105 ? -18.825 2.423 22.707 1.00 80.19 105 VAL A O 1
ATOM 801 N N . GLN A 1 106 ? -17.674 3.900 21.473 1.00 80.19 106 GLN A N 1
ATOM 802 C CA . GLN A 1 106 ? -17.845 5.009 22.417 1.00 80.19 106 GLN A CA 1
ATOM 803 C C . GLN A 1 106 ? -19.323 5.334 22.655 1.00 80.19 106 GLN A C 1
ATOM 805 O O . GLN A 1 106 ? -19.721 5.482 23.804 1.00 80.19 106 GLN A O 1
ATOM 810 N N . THR A 1 107 ? -20.143 5.383 21.602 1.00 79.88 107 THR A N 1
ATOM 811 C CA . THR A 1 107 ? -21.590 5.618 21.728 1.00 79.88 107 THR A CA 1
ATOM 812 C C . THR A 1 107 ? -22.317 4.480 22.448 1.00 79.88 107 THR A C 1
ATOM 814 O O . THR A 1 107 ? -23.279 4.744 23.152 1.00 79.88 107 THR A O 1
ATOM 817 N N . PHE A 1 108 ? -21.882 3.223 22.307 1.00 75.38 108 PHE A N 1
ATOM 818 C CA . PHE A 1 108 ? -22.506 2.087 23.003 1.00 75.38 108 PHE A CA 1
ATOM 819 C C . PHE A 1 108 ? -22.311 2.127 24.528 1.00 75.38 108 PHE A C 1
ATOM 821 O O . PHE A 1 108 ? -23.154 1.627 25.268 1.00 75.38 108 PHE A O 1
ATOM 828 N N . PHE A 1 109 ? -21.190 2.685 24.992 1.00 69.75 109 PHE A N 1
ATOM 829 C CA . PHE A 1 109 ? -20.857 2.778 26.417 1.00 69.75 109 PHE A CA 1
ATOM 830 C C . PHE A 1 109 ? -21.245 4.122 27.069 1.00 69.75 109 PHE A C 1
ATOM 832 O O . PHE A 1 109 ? -21.009 4.280 28.268 1.00 69.75 109 PHE A O 1
ATOM 839 N N . GLN A 1 110 ? -21.809 5.069 26.308 1.00 61.25 110 GLN A N 1
ATOM 840 C CA . GLN A 1 110 ? -22.413 6.317 26.806 1.00 61.25 110 GLN A CA 1
ATOM 841 C C . GLN A 1 110 ? -23.881 6.107 27.180 1.00 61.25 110 GLN A C 1
ATOM 843 O O . GLN A 1 110 ? -24.301 6.712 28.192 1.00 61.25 110 GLN A O 1
#

pLDDT: mean 85.38, std 11.13, range [51.25, 95.25]

Sequence (110 aa):
MWHNVAQRAAAAVALMGATVSGTYLTVELAISHAEDAAALDRQAWTTNMLPLKLEAQGRSPADEEERARLALVVAQVDAAEARLLAAEKDVIDMKISWRETQQKVQTFFQ

Nearest PDB structures (foldseek):
  4ovv-assembly1_B  TM=6.022E-01  e=5.611E+00  Homo sapiens
  4czz-assembly1_A  TM=5.577E-01  e=4.089E+00  Homo sapiens
  4bay-assembly1_A  TM=5.843E-01  e=5.267E+00  Homo sapiens
  6nct-assembly1_B  TM=5.831E-01  e=8.740E+00  Homo sapiens

Foldseek 3Di:
DVVVVVVVVVVVVVVVVVVVVVVLVVLVVVLVVLVVVLVVLVVCLVVPLVVLLVVLVPDDAPDPVS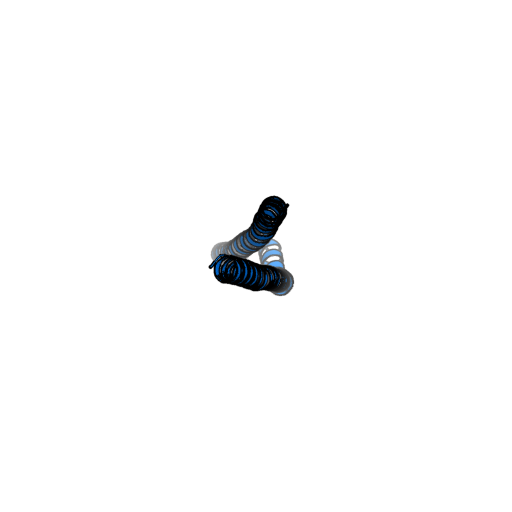VVVSVVSNVVSVVSVVVSVVSVVVSVVSVVVSVVVVVVVVVVVD

Solvent-accessible surface area (backbone atoms only — not comparable to full-atom values): 5941 Å² total; per-residue (Å²): 115,68,69,63,52,53,54,50,51,52,52,51,51,51,49,48,52,52,53,52,51,54,51,50,54,51,51,54,49,52,51,52,52,49,46,53,49,43,52,51,52,50,50,49,38,60,72,60,40,48,55,54,35,54,51,43,70,71,52,81,60,90,46,72,67,50,40,53,50,34,52,49,52,38,53,51,43,51,54,50,51,53,53,48,56,50,51,49,47,50,45,52,51,50,53,51,55,47,52,54,48,53,52,53,53,53,60,73,78,105

Radius of gyration: 25.2 Å; Cα contacts (8 Å, |Δi|>4): 35; chains: 1; bounding box: 49×21×78 Å